Protein AF-A0AAW0Q2S3-F1 (afdb_monomer_lite)

Sequence (180 aa):
MHRDMEARTLLHPGLVYTRYGKCYTFNGNKTAPRKTKQGGMGNGLEIMLDIQQDEYLPIWRETNETSLEAGIRVQIHSQDEPPYIHQLGFGVSPGFQTFVSCQEQRLTYLPQPWGNCRSSSKEKIPGYDTYSISACRLLCETNEVIRVCNCRMVHMPGKTVGSFNRNRPGSAGGERRLEN

Organism: NCBI:txid88201

Radius of gyration: 20.57 Å; chains: 1; bounding box: 60×53×48 Å

Structure (mmCIF, N/CA/C/O backbone):
data_AF-A0AAW0Q2S3-F1
#
_entry.id   AF-A0AAW0Q2S3-F1
#
loop_
_atom_site.group_PDB
_atom_site.id
_atom_site.type_symbol
_atom_site.label_atom_id
_atom_site.label_alt_id
_atom_site.label_comp_id
_atom_site.label_asym_id
_atom_site.label_entity_id
_atom_site.label_seq_id
_atom_site.pdbx_PDB_ins_code
_atom_site.Cartn_x
_atom_site.Cartn_y
_atom_site.Cartn_z
_atom_site.occupancy
_atom_site.B_iso_or_equiv
_atom_site.auth_seq_id
_atom_site.auth_comp_id
_atom_site.auth_asym_id
_atom_site.auth_atom_id
_atom_site.pdbx_PDB_model_num
ATOM 1 N N . MET A 1 1 ? -29.325 7.994 11.231 1.00 36.62 1 MET A N 1
ATOM 2 C CA . MET A 1 1 ? -29.307 8.232 9.770 1.00 36.62 1 MET A CA 1
ATOM 3 C C . MET A 1 1 ? -29.145 9.730 9.430 1.00 36.62 1 MET A C 1
ATOM 5 O O . MET A 1 1 ? -29.834 10.246 8.558 1.00 36.62 1 MET A O 1
ATOM 9 N N . HIS A 1 2 ? -28.265 10.462 10.138 1.00 33.41 2 HIS A N 1
ATOM 10 C CA . HIS A 1 2 ? -28.031 11.900 9.889 1.00 33.41 2 HIS A CA 1
ATOM 11 C C . HIS A 1 2 ? -26.671 12.405 10.417 1.00 33.41 2 HIS A C 1
ATOM 13 O O . HIS A 1 2 ? -26.578 13.505 10.955 1.00 33.41 2 HIS A O 1
ATOM 19 N N . ARG A 1 3 ? -25.608 11.590 10.311 1.00 33.69 3 ARG A N 1
ATOM 20 C CA . ARG A 1 3 ? -24.233 12.015 10.652 1.00 33.69 3 ARG A CA 1
ATOM 21 C C . ARG A 1 3 ? -23.144 11.506 9.694 1.00 33.69 3 ARG A C 1
ATOM 23 O O . ARG A 1 3 ? -21.972 11.562 10.032 1.00 33.69 3 ARG A O 1
ATOM 30 N N . ASP A 1 4 ? -23.503 11.110 8.473 1.00 42.94 4 ASP A N 1
ATOM 31 C CA . ASP A 1 4 ? -22.535 10.588 7.486 1.00 42.94 4 ASP A CA 1
ATOM 32 C C . ASP A 1 4 ? -22.033 11.653 6.487 1.00 42.94 4 ASP A C 1
ATOM 34 O O . ASP A 1 4 ? -21.338 11.341 5.520 1.00 42.94 4 ASP A O 1
ATOM 38 N N . MET A 1 5 ? -22.373 12.934 6.696 1.00 35.50 5 MET A N 1
ATOM 39 C CA . MET A 1 5 ? -22.173 13.999 5.697 1.00 35.50 5 MET A CA 1
ATOM 40 C C . MET A 1 5 ? -21.097 15.049 6.045 1.00 35.50 5 MET A C 1
ATOM 42 O O . MET A 1 5 ? -20.938 16.003 5.291 1.00 35.50 5 MET A O 1
ATOM 46 N N . GLU A 1 6 ? -20.305 14.880 7.112 1.00 32.00 6 GLU A N 1
ATOM 47 C CA . GLU A 1 6 ? -19.181 15.798 7.421 1.00 32.00 6 GLU A CA 1
ATOM 48 C C . GLU A 1 6 ? -17.784 15.241 7.087 1.00 32.00 6 GLU A C 1
ATOM 50 O O . GLU A 1 6 ? -16.815 15.994 7.035 1.00 32.00 6 GLU A O 1
ATOM 55 N N . ALA A 1 7 ? -17.650 13.955 6.746 1.00 35.72 7 ALA A N 1
ATOM 56 C CA . ALA A 1 7 ? -16.347 13.364 6.405 1.00 35.72 7 ALA A CA 1
ATOM 57 C C . ALA A 1 7 ? -15.955 13.488 4.916 1.00 35.72 7 ALA A C 1
ATOM 59 O O . ALA A 1 7 ? -14.870 13.058 4.522 1.00 35.72 7 ALA A O 1
ATOM 60 N N . ARG A 1 8 ? -16.810 14.072 4.062 1.00 45.53 8 ARG A N 1
ATOM 61 C CA . ARG A 1 8 ? -16.610 14.075 2.599 1.00 45.53 8 ARG A CA 1
ATOM 62 C C . ARG A 1 8 ? -15.559 15.064 2.078 1.00 45.53 8 ARG A C 1
ATOM 64 O O . ARG A 1 8 ? -15.165 14.920 0.929 1.00 45.53 8 ARG A O 1
ATOM 71 N N . THR A 1 9 ? -15.064 16.005 2.888 1.00 38.34 9 THR A N 1
ATOM 72 C CA . THR A 1 9 ? -14.213 17.109 2.380 1.00 38.34 9 THR A CA 1
ATOM 73 C C . THR A 1 9 ? -12.764 17.098 2.901 1.00 38.34 9 THR A C 1
ATOM 75 O O . THR A 1 9 ? -11.953 17.899 2.448 1.00 38.34 9 THR A O 1
ATOM 78 N N . LEU A 1 10 ? -12.377 16.193 3.818 1.00 45.56 10 LEU A N 1
ATOM 79 C CA . LEU A 1 10 ? -11.037 16.216 4.460 1.00 45.56 10 LEU A CA 1
ATOM 80 C C . LEU A 1 10 ? -10.162 14.968 4.235 1.00 45.56 10 LEU A C 1
ATOM 82 O O . LEU A 1 10 ? -8.968 14.967 4.576 1.00 45.56 10 LEU A O 1
ATOM 86 N N . LEU A 1 11 ? -10.719 13.933 3.607 1.00 52.62 11 LEU A N 1
ATOM 87 C CA . LEU A 1 11 ? -10.025 12.719 3.190 1.00 52.62 11 LEU A CA 1
ATOM 88 C C . LEU A 1 11 ? -10.524 12.326 1.795 1.00 52.62 11 LEU A C 1
ATOM 90 O O . LEU A 1 11 ? -11.481 11.575 1.676 1.00 52.62 11 LEU A O 1
ATOM 94 N N . HIS A 1 12 ? -9.884 12.807 0.730 1.00 54.97 12 HIS A N 1
ATOM 95 C CA . HIS A 1 12 ? -10.013 12.166 -0.581 1.00 54.97 12 HIS A CA 1
ATOM 96 C C . HIS A 1 12 ? -8.867 11.158 -0.720 1.00 54.97 12 HIS A C 1
ATOM 98 O O . HIS A 1 12 ? -7.772 11.544 -1.141 1.00 54.97 12 HIS A O 1
ATOM 104 N N . PRO A 1 13 ? -9.045 9.893 -0.297 1.00 62.91 13 PRO A N 1
ATOM 105 C CA . PRO A 1 13 ? -8.054 8.867 -0.560 1.00 62.91 13 PRO A CA 1
ATOM 106 C C . PRO A 1 13 ? -7.903 8.671 -2.071 1.00 62.91 13 PRO A C 1
ATOM 108 O O . PRO A 1 13 ? -8.872 8.750 -2.830 1.00 62.91 13 PRO A O 1
ATOM 111 N N . GLY A 1 14 ? -6.671 8.419 -2.509 1.00 78.00 14 GLY A N 1
ATOM 112 C CA . GLY A 1 14 ? -6.391 8.113 -3.907 1.00 78.00 14 GLY A CA 1
ATOM 113 C C . GLY A 1 14 ? -7.091 6.815 -4.299 1.00 78.00 14 GLY A C 1
ATOM 114 O O . GLY A 1 14 ? -6.976 5.814 -3.591 1.00 78.00 14 GLY A O 1
ATOM 115 N N . LEU A 1 15 ? -7.830 6.838 -5.406 1.00 84.88 15 LEU A N 1
ATOM 116 C CA . LEU A 1 15 ? -8.473 5.651 -5.953 1.00 84.88 15 LEU A CA 1
ATOM 117 C C . LEU A 1 15 ? -7.436 4.779 -6.667 1.00 84.88 15 LEU A C 1
ATOM 119 O O . LEU A 1 15 ? -6.789 5.241 -7.606 1.00 84.88 15 LEU A O 1
ATOM 123 N N . VAL A 1 16 ? -7.326 3.515 -6.263 1.00 88.88 16 VAL A N 1
ATOM 124 C CA . VAL A 1 16 ? -6.443 2.525 -6.890 1.00 88.88 16 VAL A CA 1
ATOM 125 C C . VAL A 1 16 ? -7.194 1.221 -7.140 1.00 88.88 16 VAL A C 1
ATOM 127 O O . VAL A 1 16 ? -8.085 0.845 -6.382 1.00 88.88 16 VAL A O 1
ATOM 130 N N . TYR A 1 17 ? -6.845 0.522 -8.217 1.00 89.81 17 TYR A N 1
ATOM 131 C CA . TYR A 1 17 ? -7.388 -0.801 -8.512 1.00 89.81 17 TYR A CA 1
ATOM 132 C C . TYR A 1 17 ? -6.365 -1.862 -8.129 1.00 89.81 17 TYR A C 1
ATOM 134 O O . TYR A 1 17 ? -5.199 -1.762 -8.501 1.00 89.81 17 TYR A O 1
ATOM 142 N N . THR A 1 18 ? -6.811 -2.880 -7.402 1.00 90.44 18 THR A N 1
ATOM 143 C CA . THR A 1 18 ? -6.011 -4.049 -7.021 1.00 90.44 18 THR A CA 1
ATOM 144 C C . THR A 1 18 ? -6.689 -5.322 -7.525 1.00 90.44 18 THR A C 1
ATOM 146 O O . THR A 1 18 ? -7.754 -5.270 -8.147 1.00 90.44 18 THR A O 1
ATOM 149 N N . ARG A 1 19 ? -6.110 -6.496 -7.248 1.00 84.88 19 ARG A N 1
ATOM 150 C CA . ARG A 1 19 ? -6.771 -7.768 -7.573 1.00 84.88 19 ARG A CA 1
ATOM 151 C C . ARG A 1 19 ? -8.073 -8.012 -6.808 1.00 84.88 19 ARG A C 1
ATOM 153 O O . ARG A 1 19 ? -8.875 -8.812 -7.264 1.00 84.88 19 ARG A O 1
ATOM 160 N N . TYR A 1 20 ? -8.295 -7.306 -5.698 1.00 86.38 20 TYR A N 1
ATOM 161 C CA . TYR A 1 20 ? -9.551 -7.349 -4.941 1.00 86.38 20 TYR A CA 1
ATOM 162 C C . TYR A 1 20 ? -10.540 -6.253 -5.368 1.00 86.38 20 TYR A C 1
ATOM 164 O O . TYR A 1 20 ? -11.546 -6.033 -4.703 1.00 86.38 20 TYR A O 1
ATOM 172 N N . GLY A 1 21 ? -10.264 -5.550 -6.471 1.00 87.06 21 GLY A N 1
ATOM 173 C CA . GLY A 1 21 ? -11.138 -4.515 -7.008 1.00 87.06 21 GLY A CA 1
ATOM 174 C C . GLY A 1 21 ? -10.750 -3.112 -6.553 1.00 87.06 21 GLY A C 1
ATOM 175 O O . GLY A 1 21 ? -9.582 -2.722 -6.622 1.00 87.06 21 GLY A O 1
ATOM 176 N N . LYS A 1 22 ? -11.755 -2.319 -6.175 1.00 88.44 22 LYS A N 1
ATOM 177 C CA . LYS A 1 22 ? -11.610 -0.894 -5.868 1.00 88.44 22 LYS A CA 1
ATOM 178 C C . LYS A 1 22 ? -11.004 -0.705 -4.477 1.00 88.44 22 LYS A C 1
ATOM 180 O O . LYS A 1 22 ? -11.582 -1.145 -3.489 1.00 88.44 22 LYS A O 1
ATOM 185 N N . CYS A 1 23 ? -9.880 -0.007 -4.389 1.00 90.81 23 CYS A N 1
ATOM 186 C CA . CYS A 1 23 ? -9.216 0.302 -3.128 1.00 90.81 23 CYS A CA 1
ATOM 187 C C . CYS A 1 23 ? -8.987 1.809 -2.977 1.00 90.81 23 CYS A C 1
ATOM 189 O O . CYS A 1 23 ? -8.911 2.559 -3.954 1.00 90.81 23 CYS A O 1
ATOM 191 N N . TYR A 1 24 ? -8.861 2.241 -1.726 1.00 92.75 24 TYR A N 1
ATOM 192 C CA . TYR A 1 24 ? -8.666 3.634 -1.352 1.00 92.75 24 TYR A CA 1
ATOM 193 C C . TYR A 1 24 ? -7.379 3.767 -0.542 1.00 92.75 24 TYR A C 1
ATOM 195 O O . TYR A 1 24 ? -7.224 3.122 0.492 1.00 92.75 24 TYR A O 1
ATOM 203 N N . THR A 1 25 ? -6.462 4.618 -0.998 1.00 91.75 25 THR A N 1
ATOM 204 C CA . THR A 1 25 ? -5.183 4.856 -0.320 1.00 91.75 25 THR A CA 1
ATOM 205 C C . THR A 1 25 ? -5.218 6.185 0.423 1.00 91.75 25 THR A C 1
ATOM 207 O O . THR A 1 25 ? -5.275 7.260 -0.183 1.00 91.75 25 THR A O 1
ATOM 210 N N . PHE A 1 26 ? -5.150 6.125 1.752 1.00 92.75 26 PHE A N 1
ATOM 211 C CA . PHE A 1 26 ? -4.937 7.306 2.582 1.00 92.75 26 PHE A CA 1
ATOM 212 C C . PHE A 1 26 ? -3.479 7.773 2.493 1.00 92.75 26 PHE A C 1
ATOM 214 O O . PHE A 1 26 ? -2.565 6.959 2.427 1.00 92.75 26 PHE A O 1
ATOM 221 N N . ASN A 1 27 ? -3.256 9.092 2.512 1.00 91.75 27 ASN A N 1
ATOM 222 C CA . ASN A 1 27 ? -1.916 9.695 2.516 1.00 91.75 27 ASN A CA 1
ATOM 223 C C . ASN A 1 27 ? -1.001 9.263 1.346 1.00 91.75 27 ASN A C 1
ATOM 225 O O . ASN A 1 27 ? 0.219 9.267 1.482 1.00 91.75 27 ASN A O 1
ATOM 229 N N . GLY A 1 28 ? -1.583 8.904 0.196 1.00 87.88 28 GLY A N 1
ATOM 230 C CA . GLY A 1 28 ? -0.829 8.488 -0.993 1.00 87.88 28 GLY A CA 1
ATOM 231 C C . GLY A 1 28 ? -0.190 9.640 -1.779 1.00 87.88 28 GLY A C 1
ATOM 232 O O . GLY A 1 28 ? 0.622 9.400 -2.668 1.00 87.88 28 GLY A O 1
ATOM 233 N N . ASN A 1 29 ? -0.540 10.896 -1.478 1.00 86.38 29 ASN A N 1
ATOM 234 C CA . ASN A 1 29 ? 0.039 12.047 -2.164 1.00 86.38 29 ASN A CA 1
ATOM 235 C C . ASN A 1 29 ? 1.471 12.325 -1.671 1.00 86.38 29 ASN A C 1
ATOM 237 O O . ASN A 1 29 ? 1.670 12.799 -0.551 1.00 86.38 29 ASN A O 1
ATOM 241 N N . LYS A 1 30 ? 2.455 12.101 -2.549 1.00 84.75 30 LYS A N 1
ATOM 242 C CA . LYS A 1 30 ? 3.884 12.319 -2.276 1.00 84.75 30 LYS A CA 1
ATOM 243 C C . LYS A 1 30 ? 4.260 13.787 -2.052 1.00 84.75 30 LYS A C 1
ATOM 245 O O . LYS A 1 30 ? 5.238 14.054 -1.361 1.00 84.75 30 LYS A O 1
ATOM 250 N N . THR A 1 31 ? 3.518 14.742 -2.619 1.00 86.62 31 THR A N 1
ATOM 251 C CA . THR A 1 31 ? 3.862 16.174 -2.517 1.00 86.62 31 THR A CA 1
ATOM 252 C C . THR A 1 31 ? 3.423 16.801 -1.198 1.00 86.62 31 THR A C 1
ATOM 254 O O . THR A 1 31 ? 4.018 17.781 -0.758 1.00 86.62 31 THR A O 1
ATOM 257 N N . ALA A 1 32 ? 2.418 16.221 -0.538 1.00 87.38 32 ALA A N 1
ATOM 258 C CA . ALA A 1 32 ? 1.871 16.715 0.722 1.00 87.38 32 ALA A CA 1
ATOM 259 C C . ALA A 1 32 ? 1.669 15.570 1.736 1.00 87.38 32 ALA A C 1
ATOM 261 O O . ALA A 1 32 ? 0.528 15.260 2.095 1.00 87.38 32 ALA A O 1
ATOM 262 N N . PRO A 1 33 ? 2.757 14.923 2.204 1.00 88.81 33 PRO A N 1
ATOM 263 C CA . PRO A 1 33 ? 2.657 13.798 3.122 1.00 88.81 33 PRO A CA 1
ATOM 264 C C . PRO A 1 33 ? 2.235 14.262 4.519 1.00 88.81 33 PRO A C 1
ATOM 266 O O . PRO A 1 33 ? 2.874 15.115 5.141 1.00 88.81 33 PRO A O 1
ATOM 269 N N . ARG A 1 34 ? 1.186 13.641 5.055 1.00 90.06 34 ARG A N 1
ATOM 270 C CA . ARG A 1 34 ? 0.770 13.787 6.453 1.00 90.06 34 ARG A CA 1
ATOM 271 C C . ARG A 1 34 ? 1.684 12.939 7.341 1.00 90.06 34 ARG A C 1
ATOM 273 O O . ARG A 1 34 ? 1.932 11.773 7.036 1.00 90.06 34 ARG A O 1
ATOM 280 N N . LYS A 1 35 ? 2.189 13.523 8.432 1.00 90.19 35 LYS A N 1
ATOM 281 C CA . LYS A 1 35 ? 3.088 12.871 9.400 1.00 90.19 35 LYS A CA 1
ATOM 282 C C . LYS A 1 35 ? 2.548 13.060 10.81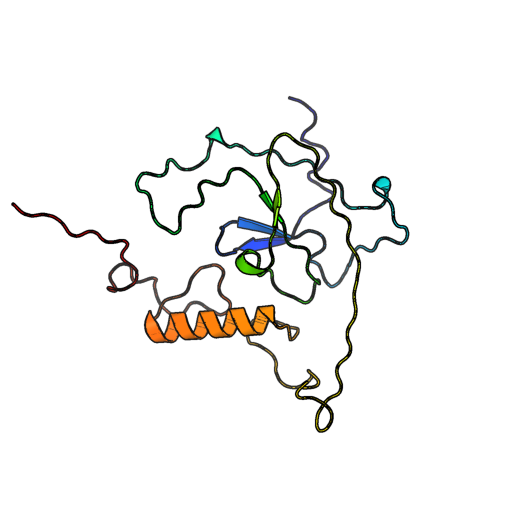2 1.00 90.19 35 LYS A C 1
ATOM 284 O O . LYS A 1 35 ? 2.084 14.149 11.140 1.00 90.19 35 LYS A O 1
ATOM 289 N N . THR A 1 36 ? 2.661 12.031 11.645 1.00 90.56 36 THR A N 1
ATOM 290 C CA . THR A 1 36 ? 2.393 12.138 13.084 1.00 90.56 36 THR A CA 1
ATOM 291 C C . THR A 1 36 ? 3.693 12.415 13.842 1.00 90.56 36 THR A C 1
ATOM 293 O O . THR A 1 36 ? 4.749 11.903 13.471 1.00 90.56 36 THR A O 1
ATOM 296 N N . LYS A 1 37 ? 3.640 13.278 14.863 1.00 88.50 37 LYS A N 1
ATOM 297 C CA . LYS A 1 37 ? 4.804 13.647 15.698 1.00 88.50 37 LYS A CA 1
ATOM 298 C C . LYS A 1 37 ? 4.826 12.918 17.039 1.00 88.50 37 LYS A C 1
ATOM 300 O O . LYS A 1 37 ? 5.850 12.927 17.713 1.00 88.50 37 LYS A O 1
ATOM 305 N N . GLN A 1 38 ? 3.698 12.341 17.440 1.00 91.50 38 GLN A N 1
ATOM 306 C CA . GLN A 1 38 ? 3.516 11.709 18.739 1.00 91.50 38 GLN A CA 1
ATOM 307 C C . GLN A 1 38 ? 2.778 10.388 18.554 1.00 91.50 38 GLN A C 1
ATOM 309 O O . GLN A 1 38 ? 1.821 10.304 17.788 1.00 91.50 38 GLN A O 1
ATOM 314 N N . GLY A 1 39 ? 3.230 9.361 19.271 1.00 90.25 39 GLY A N 1
ATOM 315 C CA . GLY A 1 39 ? 2.500 8.103 19.365 1.00 90.25 39 GLY A CA 1
ATOM 316 C C . GLY A 1 39 ? 1.205 8.256 20.168 1.00 90.25 39 GLY A C 1
ATOM 317 O O . GLY A 1 39 ? 1.001 9.245 20.875 1.00 90.25 39 GLY A O 1
ATOM 318 N N . GLY A 1 40 ? 0.339 7.251 20.069 1.00 90.50 40 GLY A N 1
ATOM 319 C CA . GLY A 1 40 ? -0.927 7.174 20.801 1.00 90.50 40 GLY A CA 1
ATOM 320 C C . GLY A 1 40 ? -2.140 7.122 19.875 1.00 90.50 40 GLY A C 1
ATOM 321 O O . GLY A 1 40 ? -2.126 7.688 18.784 1.00 90.50 40 GLY A O 1
ATOM 322 N N . MET A 1 41 ? -3.200 6.445 20.327 1.00 87.62 41 MET A N 1
ATOM 323 C CA . MET A 1 41 ? -4.401 6.199 19.516 1.00 87.62 41 MET A CA 1
ATOM 324 C C . MET A 1 41 ? -5.072 7.491 19.019 1.00 87.62 41 MET A C 1
ATOM 326 O O . MET A 1 41 ? -5.506 7.539 17.876 1.00 87.62 41 MET A O 1
ATOM 330 N N . GLY A 1 42 ? -5.066 8.562 19.826 1.00 89.12 42 GLY A N 1
ATOM 331 C CA . GLY A 1 42 ? -5.655 9.860 19.461 1.00 89.12 42 GLY A CA 1
ATOM 332 C C . GLY A 1 42 ? -4.824 10.703 18.484 1.00 89.12 42 GLY A C 1
ATOM 333 O O . GLY A 1 42 ? -5.317 11.700 17.972 1.00 89.12 42 GLY A O 1
ATOM 334 N N . ASN A 1 43 ? -3.576 10.308 18.211 1.00 89.62 43 ASN A N 1
ATOM 335 C CA . ASN A 1 43 ? -2.677 10.971 17.255 1.00 89.62 43 ASN A CA 1
ATOM 336 C C . ASN A 1 43 ? -2.475 10.139 15.974 1.00 89.62 43 ASN A C 1
ATOM 338 O O . ASN A 1 43 ? -1.600 10.445 15.153 1.00 89.62 43 ASN A O 1
ATOM 342 N N . GLY A 1 44 ? -3.224 9.040 15.853 1.00 89.00 44 GLY A N 1
ATOM 343 C CA . GLY A 1 44 ? -3.153 8.088 14.758 1.00 89.00 44 GLY A CA 1
ATOM 344 C C . GLY A 1 44 ? -4.210 8.330 13.686 1.00 89.00 44 GLY A C 1
ATOM 345 O O . GLY A 1 44 ? -4.792 9.406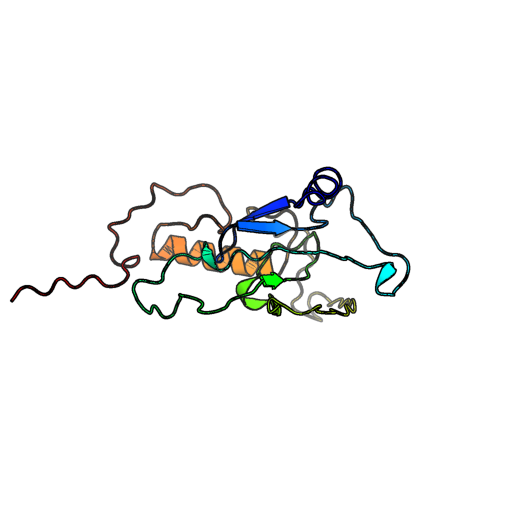 13.563 1.00 89.00 44 GLY A O 1
ATOM 346 N N . LEU A 1 45 ? -4.432 7.294 12.883 1.00 90.94 45 LEU A N 1
ATOM 347 C CA . LEU A 1 45 ? -5.493 7.248 11.890 1.00 90.94 45 LEU A CA 1
ATOM 348 C C . LEU A 1 45 ? -6.690 6.511 12.491 1.00 90.94 45 LEU A C 1
ATOM 350 O O . LEU A 1 45 ? -6.591 5.325 12.792 1.00 90.94 45 LEU A O 1
ATOM 354 N N . GLU A 1 46 ? -7.805 7.216 12.636 1.00 91.69 46 GLU A N 1
ATOM 355 C CA . GLU A 1 46 ? -9.085 6.644 13.045 1.00 91.69 46 GLU A CA 1
ATOM 356 C C . GLU A 1 46 ? -10.041 6.673 11.853 1.00 91.69 46 GLU A C 1
ATOM 358 O O . GLU A 1 46 ? -10.213 7.706 11.202 1.00 91.69 46 GLU A O 1
ATOM 363 N N . ILE A 1 47 ? -10.622 5.519 11.528 1.00 90.69 47 ILE A N 1
ATOM 364 C CA . ILE A 1 47 ? -11.559 5.376 10.417 1.00 90.69 47 ILE A CA 1
ATOM 365 C C . ILE A 1 47 ? -12.714 4.503 10.885 1.00 90.69 47 ILE A C 1
ATOM 367 O O . ILE A 1 47 ? -12.504 3.414 11.416 1.00 90.69 47 ILE A O 1
ATOM 371 N N . MET A 1 48 ? -13.928 4.976 10.635 1.00 90.75 48 MET A N 1
ATOM 372 C CA . MET A 1 48 ? -15.143 4.183 10.728 1.00 90.75 48 MET A CA 1
ATOM 373 C C . MET A 1 48 ? -15.552 3.785 9.313 1.00 90.75 48 MET A C 1
ATOM 375 O O . MET A 1 48 ? -15.659 4.641 8.434 1.00 90.75 48 MET A O 1
ATOM 379 N N . LEU A 1 49 ? -15.711 2.485 9.083 1.00 88.12 49 LEU A N 1
ATOM 380 C CA . LEU A 1 49 ? -16.041 1.922 7.778 1.00 88.12 49 LEU A CA 1
ATOM 381 C C . LEU A 1 49 ? -17.354 1.163 7.902 1.00 88.12 49 LEU A C 1
ATOM 383 O O . LEU A 1 49 ? -17.532 0.388 8.840 1.00 88.12 49 LEU A O 1
ATOM 387 N N . ASP A 1 50 ? -18.246 1.398 6.949 1.00 87.75 50 ASP A N 1
ATOM 388 C CA . ASP A 1 50 ? -19.497 0.664 6.823 1.00 87.75 50 ASP A CA 1
ATOM 389 C C . ASP A 1 50 ? -19.317 -0.466 5.804 1.00 87.75 50 ASP A C 1
ATOM 391 O O . ASP A 1 50 ? -18.853 -0.235 4.684 1.00 87.75 50 ASP A O 1
ATOM 395 N N . ILE A 1 51 ? -19.617 -1.696 6.219 1.00 85.50 51 ILE A N 1
ATOM 396 C CA . ILE A 1 51 ? -19.453 -2.902 5.402 1.00 85.50 51 ILE A CA 1
ATOM 397 C C . ILE A 1 51 ? -20.850 -3.410 5.058 1.00 85.50 51 ILE A C 1
ATOM 399 O O . ILE A 1 51 ? -21.497 -4.074 5.869 1.00 85.50 51 ILE A O 1
ATOM 403 N N . GLN A 1 52 ? -21.281 -3.129 3.832 1.00 85.56 52 GLN A N 1
ATOM 404 C CA . GLN A 1 52 ? -22.577 -3.542 3.290 1.00 85.56 52 GLN A CA 1
ATOM 405 C C . GLN A 1 52 ? -22.527 -5.011 2.837 1.00 85.56 52 GLN A C 1
ATOM 407 O O . GLN A 1 52 ? -22.390 -5.311 1.652 1.00 85.56 52 GLN A O 1
ATOM 412 N N . GLN A 1 53 ? -22.555 -5.945 3.797 1.00 80.06 53 GLN A N 1
ATOM 413 C CA . GLN A 1 53 ? -22.481 -7.394 3.527 1.00 80.06 53 GLN A CA 1
ATOM 414 C C . GLN A 1 53 ? -23.660 -7.913 2.687 1.00 80.06 53 GLN A C 1
ATOM 416 O O . GLN A 1 53 ? -23.533 -8.924 2.004 1.00 80.06 53 GLN A O 1
ATOM 421 N N . ASP A 1 54 ? -24.798 -7.229 2.731 1.00 79.81 54 ASP A N 1
ATOM 422 C CA . ASP A 1 54 ? -26.009 -7.521 1.967 1.00 79.81 54 ASP A CA 1
ATOM 423 C C . ASP A 1 54 ? -25.870 -7.231 0.464 1.00 79.81 54 ASP A C 1
ATOM 425 O O . ASP A 1 54 ? -26.533 -7.875 -0.347 1.00 79.81 54 ASP A O 1
ATOM 429 N N . GLU A 1 55 ? -24.968 -6.325 0.078 1.00 78.94 55 GLU A N 1
ATOM 430 C CA . GLU A 1 55 ? -24.659 -6.023 -1.326 1.00 78.94 55 GLU A CA 1
ATOM 431 C C . GLU A 1 55 ? -23.574 -6.941 -1.918 1.00 78.94 55 GLU A C 1
ATOM 433 O O . GLU A 1 55 ? -23.160 -6.774 -3.072 1.00 78.94 55 GLU A O 1
ATOM 438 N N . TYR A 1 56 ? -23.079 -7.920 -1.152 1.00 79.00 56 TYR A N 1
ATOM 439 C CA . TYR A 1 56 ? -22.056 -8.836 -1.649 1.00 79.00 56 TYR A CA 1
ATOM 440 C C . TYR A 1 56 ? -22.640 -9.693 -2.769 1.00 79.00 56 TYR A C 1
ATOM 442 O O . TYR A 1 56 ? -23.743 -10.232 -2.669 1.00 79.00 56 TYR A O 1
ATOM 450 N N . LEU A 1 57 ? -21.880 -9.830 -3.857 1.00 73.94 57 LEU A N 1
ATOM 451 C CA . LEU A 1 57 ? -22.319 -10.627 -4.993 1.00 73.94 57 LEU A CA 1
ATOM 452 C C . LEU A 1 57 ? -22.570 -12.075 -4.535 1.00 73.94 57 LEU A C 1
ATOM 454 O O . LEU A 1 57 ? -21.648 -12.698 -3.997 1.00 73.94 57 LEU A O 1
ATOM 458 N N . PRO A 1 58 ? -23.776 -12.633 -4.761 1.00 64.12 58 PRO A N 1
ATOM 459 C CA . PRO A 1 58 ? -24.045 -14.027 -4.452 1.00 64.12 58 PRO A CA 1
ATOM 460 C C . PRO A 1 58 ? -23.103 -14.903 -5.276 1.00 64.12 58 PRO A C 1
ATOM 462 O O . PRO A 1 58 ? -23.002 -14.782 -6.500 1.00 64.12 58 PRO A O 1
ATOM 465 N N . ILE A 1 59 ? -22.362 -15.761 -4.586 1.00 61.22 59 ILE A N 1
ATOM 466 C CA . ILE A 1 59 ? -21.335 -16.602 -5.191 1.00 61.22 59 ILE A CA 1
ATOM 467 C C . ILE A 1 59 ? -22.027 -17.827 -5.788 1.00 61.22 59 ILE A C 1
ATOM 469 O O . ILE A 1 59 ? -22.406 -18.746 -5.071 1.00 61.22 59 ILE A O 1
ATOM 473 N N . TRP A 1 60 ? -22.237 -17.841 -7.105 1.00 49.62 60 TRP A N 1
ATOM 474 C CA . TRP A 1 60 ? -22.987 -18.923 -7.760 1.00 49.62 60 TRP A CA 1
ATOM 475 C C . TRP A 1 60 ? -22.176 -20.204 -8.002 1.00 49.62 60 TRP A C 1
ATOM 477 O O . TRP A 1 60 ? -22.752 -21.207 -8.416 1.00 49.62 60 TRP A O 1
ATOM 487 N N . ARG A 1 61 ? -20.862 -20.207 -7.739 1.00 48.25 61 ARG A N 1
ATOM 488 C CA . ARG A 1 61 ? -19.999 -21.401 -7.740 1.00 48.25 61 ARG A CA 1
ATOM 489 C C . ARG A 1 61 ? -18.814 -21.187 -6.803 1.00 48.25 61 ARG A C 1
ATOM 491 O O . ARG A 1 61 ? -18.171 -20.142 -6.872 1.00 48.25 61 ARG A O 1
ATOM 498 N N . GLU A 1 62 ? -18.497 -22.186 -5.981 1.00 47.12 62 GLU A N 1
ATOM 499 C CA . GLU A 1 62 ? -17.226 -22.245 -5.258 1.00 47.12 62 GLU A CA 1
ATOM 500 C C . GLU A 1 62 ? -16.085 -22.295 -6.281 1.00 47.12 62 GLU A C 1
ATOM 502 O O . GLU A 1 62 ? -15.864 -23.297 -6.959 1.00 47.12 62 GLU A O 1
ATOM 507 N N . THR A 1 63 ? -15.376 -21.184 -6.443 1.00 54.50 63 THR A N 1
ATOM 508 C CA . THR A 1 63 ? -14.071 -21.182 -7.105 1.00 54.50 63 THR A CA 1
ATOM 509 C C . THR A 1 63 ? -13.002 -20.993 -6.041 1.00 54.50 63 THR A C 1
ATOM 511 O O . THR A 1 63 ? -13.217 -20.276 -5.064 1.00 54.50 63 THR A O 1
ATOM 514 N N . ASN A 1 64 ? -11.823 -21.585 -6.235 1.00 50.88 64 ASN A N 1
ATOM 515 C CA . ASN A 1 64 ? -10.679 -21.424 -5.323 1.00 50.88 64 ASN A CA 1
ATOM 516 C C . ASN A 1 64 ? -10.193 -19.958 -5.196 1.00 50.88 64 ASN A C 1
ATOM 518 O O . ASN A 1 64 ? -9.251 -19.687 -4.456 1.00 50.88 64 ASN A O 1
ATOM 522 N N . GLU A 1 65 ? -10.811 -19.014 -5.917 1.00 52.22 65 GLU A N 1
ATOM 523 C CA . GLU A 1 65 ? -10.500 -17.582 -5.909 1.00 52.22 65 GLU A CA 1
ATOM 524 C C . GLU A 1 65 ? -11.582 -16.712 -5.244 1.00 52.22 65 GLU A C 1
ATOM 526 O O . GLU A 1 65 ? -11.360 -15.521 -5.023 1.00 52.22 65 GLU A O 1
ATOM 531 N N . THR A 1 66 ? -12.745 -17.276 -4.899 1.00 55.78 66 THR A N 1
ATOM 532 C CA . THR A 1 66 ? -13.824 -16.532 -4.236 1.00 55.78 66 THR A CA 1
ATOM 533 C C . THR A 1 66 ? -13.604 -16.489 -2.730 1.00 55.78 66 THR A C 1
ATOM 535 O O . THR A 1 66 ? -13.757 -17.490 -2.034 1.00 55.78 66 THR A O 1
ATOM 538 N N . SER A 1 67 ? -13.230 -15.315 -2.215 1.00 56.78 67 SER A N 1
ATOM 539 C CA . SER A 1 67 ? -13.062 -15.101 -0.781 1.00 56.78 67 SER A CA 1
ATOM 540 C C . SER A 1 67 ? -14.425 -15.075 -0.089 1.00 56.78 67 SER A C 1
ATOM 542 O O . SER A 1 67 ? -15.152 -14.093 -0.208 1.00 56.78 67 SER A O 1
ATOM 544 N N . LEU A 1 68 ? -14.727 -16.111 0.694 1.00 64.44 68 LEU A N 1
ATOM 545 C CA . LEU A 1 68 ? -15.837 -16.164 1.663 1.00 64.44 68 LEU A CA 1
ATOM 546 C C . LEU A 1 68 ? -15.609 -15.236 2.878 1.00 64.44 68 LEU A C 1
ATOM 548 O O . LEU A 1 68 ? -16.148 -15.450 3.959 1.00 64.44 68 LEU A O 1
ATOM 552 N N . GLU A 1 69 ? -14.749 -14.233 2.731 1.00 71.75 69 GLU A N 1
ATOM 553 C CA . GLU A 1 69 ? -14.273 -13.399 3.823 1.00 71.75 69 GLU A CA 1
ATOM 554 C C . GLU A 1 69 ? -15.102 -12.117 3.892 1.00 71.75 69 GLU A C 1
ATOM 556 O O . GLU A 1 69 ? -15.025 -11.259 3.011 1.00 71.75 69 GLU A O 1
ATOM 561 N N . ALA A 1 70 ? -15.888 -11.987 4.959 1.00 79.56 70 ALA A N 1
ATOM 562 C CA . ALA A 1 70 ? -16.523 -10.730 5.323 1.00 79.56 70 ALA A CA 1
ATOM 563 C C . ALA A 1 70 ? -15.532 -9.882 6.130 1.00 79.56 70 ALA A C 1
ATOM 565 O O . ALA A 1 70 ? -15.050 -10.306 7.181 1.00 79.56 70 ALA A O 1
ATOM 566 N N . GLY A 1 71 ? -15.228 -8.680 5.643 1.00 87.25 71 GLY A N 1
ATOM 567 C CA . GLY A 1 71 ? -14.281 -7.777 6.287 1.00 87.25 71 GLY A CA 1
ATOM 568 C C . GLY A 1 71 ? -13.557 -6.872 5.306 1.00 87.25 71 GLY A C 1
ATOM 569 O O . GLY A 1 71 ? -13.936 -6.742 4.142 1.00 87.25 71 GLY A O 1
ATOM 570 N N . ILE A 1 72 ? -12.507 -6.228 5.806 1.00 89.81 72 ILE A N 1
ATOM 571 C CA . ILE A 1 72 ? -11.716 -5.244 5.068 1.00 89.81 72 ILE A CA 1
ATOM 572 C C . ILE A 1 72 ? -10.265 -5.697 5.054 1.00 89.81 72 ILE A C 1
ATOM 574 O O . ILE A 1 72 ? -9.710 -6.058 6.087 1.00 89.81 72 ILE A O 1
ATOM 578 N N . ARG A 1 73 ? -9.626 -5.641 3.884 1.00 92.00 73 ARG A N 1
ATOM 579 C CA . ARG A 1 73 ? -8.179 -5.836 3.767 1.00 92.00 73 ARG A CA 1
ATOM 580 C C . ARG A 1 73 ? -7.464 -4.500 3.864 1.00 92.00 73 ARG A C 1
ATOM 582 O O . ARG A 1 73 ? -7.755 -3.580 3.101 1.00 92.00 73 ARG A O 1
ATOM 589 N N . VAL A 1 74 ? -6.496 -4.418 4.765 1.00 94.25 74 VAL A N 1
ATOM 590 C CA . VAL A 1 74 ? -5.701 -3.218 5.021 1.00 94.25 74 VAL A CA 1
ATOM 591 C C . VAL A 1 74 ? -4.231 -3.528 4.759 1.00 94.25 74 VAL A C 1
ATOM 593 O O . VAL A 1 74 ? -3.728 -4.577 5.148 1.00 94.25 74 VAL A O 1
ATOM 596 N N . GLN A 1 75 ? -3.527 -2.613 4.095 1.00 95.31 75 GLN A N 1
ATOM 597 C CA . GLN A 1 75 ? -2.073 -2.662 3.937 1.00 95.31 75 GLN A CA 1
ATOM 598 C C . GLN A 1 75 ? -1.489 -1.318 4.352 1.00 95.31 75 GLN A C 1
ATOM 600 O O . GLN A 1 75 ? -1.938 -0.267 3.897 1.00 95.31 75 GLN A O 1
ATOM 605 N N . ILE A 1 76 ? -0.442 -1.372 5.169 1.00 94.75 76 ILE A N 1
ATOM 606 C CA . ILE A 1 76 ? 0.392 -0.220 5.499 1.00 94.75 76 ILE A CA 1
ATOM 607 C C . ILE A 1 76 ? 1.618 -0.285 4.589 1.00 94.75 76 ILE A C 1
ATOM 609 O O . ILE A 1 76 ? 2.316 -1.296 4.565 1.00 94.75 76 ILE A O 1
ATOM 613 N N . HIS A 1 77 ? 1.862 0.766 3.812 1.00 93.69 77 HIS A N 1
ATOM 614 C CA . HIS A 1 77 ? 2.995 0.840 2.891 1.00 93.69 77 HIS A CA 1
ATOM 615 C C . HIS A 1 77 ? 3.529 2.274 2.780 1.00 93.69 77 HIS A C 1
ATOM 617 O O . HIS A 1 77 ? 2.856 3.235 3.159 1.00 93.69 77 HIS A O 1
ATOM 623 N N . SER A 1 78 ? 4.755 2.415 2.269 1.00 91.56 78 SER A N 1
ATOM 624 C CA . SER A 1 78 ? 5.348 3.721 1.953 1.00 91.56 78 SER A CA 1
ATOM 625 C C . SER A 1 78 ? 4.621 4.382 0.779 1.00 91.56 78 SER A C 1
ATOM 627 O O . SER A 1 78 ? 4.132 3.690 -0.115 1.00 91.56 78 SER A O 1
ATOM 629 N N . GLN A 1 79 ? 4.611 5.718 0.716 1.00 90.31 79 GLN A N 1
ATOM 630 C CA . GLN A 1 79 ? 4.057 6.452 -0.429 1.00 90.31 79 GLN A CA 1
ATOM 631 C C . GLN A 1 79 ? 4.777 6.132 -1.749 1.00 90.31 79 GLN A C 1
ATOM 633 O O . GLN A 1 79 ? 4.204 6.310 -2.822 1.00 90.31 79 GLN A O 1
ATOM 638 N N . ASP A 1 80 ? 6.024 5.660 -1.682 1.00 87.75 80 ASP A N 1
ATOM 639 C CA . ASP A 1 80 ? 6.839 5.304 -2.847 1.00 87.75 80 ASP A CA 1
ATOM 640 C C . ASP A 1 80 ? 6.627 3.876 -3.358 1.00 87.75 80 ASP A C 1
ATOM 642 O O . ASP A 1 80 ? 7.166 3.511 -4.408 1.00 87.75 80 ASP A O 1
ATOM 646 N N . GLU A 1 81 ? 5.845 3.076 -2.639 1.00 89.56 81 GLU A N 1
ATOM 647 C CA . GLU A 1 81 ? 5.570 1.686 -2.974 1.00 89.56 81 GLU A CA 1
ATOM 648 C C . GLU A 1 81 ? 4.112 1.524 -3.428 1.00 89.56 81 GLU A C 1
ATOM 650 O O . GLU A 1 81 ? 3.203 2.022 -2.759 1.00 89.56 81 GLU A O 1
ATOM 655 N N . PRO A 1 82 ? 3.850 0.849 -4.563 1.00 91.62 82 PRO A N 1
ATOM 656 C CA . PRO A 1 82 ? 2.486 0.551 -4.968 1.00 91.62 82 PRO A CA 1
ATOM 657 C C . PRO A 1 82 ? 1.840 -0.487 -4.037 1.00 91.62 82 PRO A C 1
ATOM 659 O O . PRO A 1 82 ? 2.538 -1.337 -3.477 1.00 91.62 82 PRO A O 1
ATOM 662 N N . PRO A 1 83 ? 0.502 -0.480 -3.908 1.00 92.81 83 PRO A N 1
ATOM 663 C CA . PRO A 1 83 ? -0.200 -1.455 -3.086 1.00 92.81 83 PRO A CA 1
ATOM 664 C C . PRO A 1 83 ? -0.033 -2.870 -3.655 1.00 92.81 83 PRO A C 1
ATOM 666 O O . PRO A 1 83 ? -0.259 -3.122 -4.838 1.00 92.81 83 PRO A O 1
ATOM 669 N N . TYR A 1 84 ? 0.309 -3.809 -2.778 1.00 93.94 84 TYR A N 1
ATOM 670 C CA . TYR A 1 84 ? 0.479 -5.237 -3.066 1.00 93.94 84 TYR A CA 1
ATOM 671 C C . TYR A 1 84 ? -0.292 -6.053 -2.015 1.00 93.94 84 TYR A C 1
ATOM 673 O O . TYR A 1 84 ? 0.209 -6.954 -1.335 1.00 93.94 84 TYR A O 1
ATOM 681 N N . ILE A 1 85 ? -1.556 -5.644 -1.873 1.00 92.19 85 ILE A N 1
ATOM 682 C CA . ILE A 1 85 ? -2.510 -5.990 -0.812 1.00 92.19 85 ILE A CA 1
ATOM 683 C C . ILE A 1 85 ? -2.741 -7.494 -0.655 1.00 92.19 85 ILE A C 1
ATOM 685 O O . ILE A 1 85 ? -3.178 -7.956 0.392 1.00 92.19 85 ILE A O 1
ATOM 689 N N . HIS A 1 86 ? -2.468 -8.292 -1.683 1.00 88.62 86 HIS A N 1
ATOM 690 C CA . HIS A 1 86 ? -2.734 -9.722 -1.633 1.00 88.62 86 HIS A CA 1
ATOM 691 C C . HIS A 1 86 ? -1.672 -10.579 -0.993 1.00 88.62 86 HIS A C 1
ATOM 693 O O . HIS A 1 86 ? -1.997 -11.697 -0.613 1.00 88.62 86 HIS A O 1
ATOM 699 N N . GLN A 1 87 ? -0.445 -10.080 -0.893 1.00 91.69 87 GLN A N 1
ATOM 700 C CA . GLN A 1 87 ? 0.592 -10.740 -0.106 1.00 91.69 87 GLN A CA 1
ATOM 701 C C . GLN A 1 87 ? 0.898 -9.975 1.180 1.00 91.69 87 GLN A C 1
ATOM 703 O O . GLN A 1 87 ? 1.292 -10.591 2.161 1.00 91.69 87 GLN A O 1
ATOM 708 N N . LEU A 1 88 ? 0.736 -8.647 1.176 1.00 94.50 88 LEU A N 1
ATOM 709 C CA . LEU A 1 88 ? 1.154 -7.776 2.281 1.00 94.50 88 LEU A CA 1
ATOM 710 C C . LEU A 1 88 ? -0.016 -7.164 3.066 1.00 94.50 88 LEU A C 1
ATOM 712 O O . LEU A 1 88 ? 0.207 -6.369 3.977 1.00 94.50 88 LEU A O 1
ATOM 716 N N . GLY A 1 89 ? -1.256 -7.482 2.696 1.00 93.75 89 GLY A N 1
ATOM 717 C CA . GLY A 1 89 ? -2.447 -7.039 3.413 1.00 93.75 89 GLY A CA 1
ATOM 718 C C . GLY A 1 89 ? -2.817 -7.959 4.570 1.00 93.75 89 GLY A C 1
ATOM 719 O O . GLY A 1 89 ? -2.599 -9.167 4.504 1.00 93.75 89 GLY A O 1
ATOM 720 N N . PHE A 1 90 ? -3.446 -7.390 5.593 1.00 93.62 90 PHE A N 1
ATOM 721 C CA . PHE A 1 90 ? -4.090 -8.123 6.680 1.00 93.62 90 PHE A CA 1
ATOM 722 C C . PHE A 1 90 ? -5.605 -7.881 6.667 1.00 93.62 90 PHE A C 1
ATOM 724 O O . PHE A 1 90 ? -6.071 -6.830 6.222 1.00 93.62 90 PHE A O 1
ATOM 731 N N . GLY A 1 91 ? -6.372 -8.871 7.122 1.00 92.38 91 GLY A N 1
ATOM 732 C CA . GLY A 1 91 ? -7.828 -8.788 7.236 1.00 92.38 91 GLY A CA 1
ATOM 733 C C . GLY A 1 91 ? -8.265 -8.153 8.555 1.00 92.38 91 GLY A C 1
ATOM 734 O O . GLY A 1 91 ? -7.639 -8.360 9.595 1.00 92.38 91 GLY A O 1
ATOM 735 N N . VAL A 1 92 ? -9.348 -7.385 8.503 1.00 93.00 92 VAL A N 1
ATOM 736 C CA . VAL A 1 92 ? -10.031 -6.786 9.650 1.00 93.00 92 VAL A CA 1
ATOM 737 C C . VAL A 1 92 ? -11.496 -7.198 9.602 1.00 93.00 92 VAL A C 1
ATOM 739 O O . VAL A 1 92 ? -12.195 -6.909 8.627 1.00 93.00 92 VAL A O 1
ATOM 742 N N . SER A 1 93 ? -11.952 -7.869 10.656 1.00 91.19 93 SER A N 1
ATOM 743 C CA . SER A 1 93 ? -13.326 -8.358 10.760 1.00 91.19 93 SER A CA 1
ATOM 744 C C . SER A 1 93 ? -14.320 -7.222 11.047 1.00 91.19 93 SER A C 1
ATOM 746 O O . SER A 1 93 ? -13.991 -6.295 11.793 1.00 91.19 93 SER A O 1
ATOM 748 N N . PRO A 1 94 ? -15.552 -7.296 10.512 1.00 90.88 94 PRO A N 1
ATOM 749 C CA . PRO A 1 94 ? -16.631 -6.380 10.873 1.00 90.88 94 PRO A CA 1
ATOM 750 C C . PRO A 1 94 ? -17.066 -6.566 12.337 1.00 90.88 94 PRO A C 1
ATOM 752 O O . PRO A 1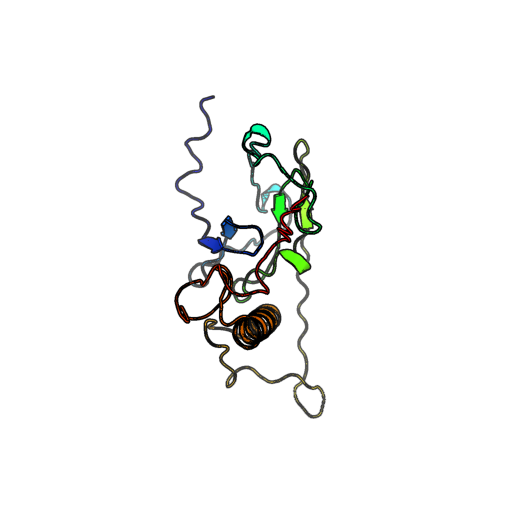 94 ? -16.858 -7.620 12.936 1.00 90.88 94 PRO A O 1
ATOM 755 N N . GLY A 1 95 ? -17.735 -5.554 12.899 1.00 89.88 95 GLY A N 1
ATOM 756 C CA . GLY A 1 95 ? -18.418 -5.647 14.199 1.00 89.88 95 GLY A CA 1
ATOM 757 C C . GLY A 1 95 ? -17.549 -5.395 15.436 1.00 89.88 95 GLY A C 1
ATOM 758 O O . GLY A 1 95 ? -18.085 -5.332 16.539 1.00 89.88 95 GLY A O 1
ATOM 759 N N . PHE A 1 96 ? -16.239 -5.197 15.271 1.00 90.12 96 PHE A N 1
ATOM 760 C CA . PHE A 1 96 ? -15.314 -4.910 16.370 1.00 90.12 96 PHE A CA 1
ATOM 761 C C . PHE A 1 96 ? -14.397 -3.729 16.050 1.00 90.12 96 PHE A C 1
ATOM 763 O O . PHE A 1 96 ? -14.023 -3.499 14.900 1.00 90.12 96 PHE A O 1
ATOM 770 N N . GLN A 1 97 ? -13.977 -3.008 17.090 1.00 91.81 97 GLN A N 1
ATOM 771 C CA . GLN A 1 97 ? -12.922 -2.006 16.971 1.00 91.81 97 GLN A CA 1
ATOM 772 C C . GLN A 1 97 ? -11.557 -2.700 16.955 1.00 91.81 97 GLN A C 1
ATOM 774 O O . GLN A 1 97 ? -11.169 -3.352 17.924 1.00 91.81 97 GLN A O 1
ATOM 779 N N . THR A 1 98 ? -10.825 -2.553 15.852 1.00 92.12 98 THR A N 1
ATOM 780 C CA . THR A 1 98 ? -9.494 -3.149 15.684 1.00 92.12 98 THR A CA 1
ATOM 781 C C . THR A 1 98 ? -8.412 -2.091 15.873 1.00 92.12 98 THR A C 1
ATOM 783 O O . THR A 1 98 ? -8.406 -1.073 15.184 1.00 92.12 98 THR A O 1
ATOM 786 N N . PHE A 1 99 ? -7.474 -2.342 16.789 1.00 93.12 99 PHE A N 1
ATOM 787 C CA . PHE A 1 99 ? -6.324 -1.473 17.039 1.00 93.12 99 PHE A CA 1
ATOM 788 C C . PHE A 1 99 ? -5.076 -2.038 16.361 1.00 93.12 99 PHE A C 1
ATOM 790 O O . PHE A 1 99 ? -4.681 -3.171 16.627 1.00 93.12 99 PHE A O 1
ATOM 797 N N . VAL A 1 100 ? -4.433 -1.235 15.512 1.00 94.06 100 VAL A N 1
ATOM 798 C CA . VAL A 1 100 ? -3.219 -1.631 14.786 1.00 94.06 100 VAL A CA 1
ATOM 799 C C . VAL A 1 100 ? -2.063 -0.737 15.220 1.00 94.06 100 VAL A C 1
ATOM 801 O O . VAL A 1 100 ? -2.044 0.459 14.933 1.00 94.06 100 VAL A O 1
ATOM 804 N N . SER A 1 101 ? -1.091 -1.321 15.922 1.00 93.19 101 SER A N 1
ATOM 805 C CA . SER A 1 101 ? 0.151 -0.633 16.283 1.00 93.19 101 SER A CA 1
ATOM 806 C C . SER A 1 101 ? 1.161 -0.746 15.144 1.00 93.19 101 SER A C 1
ATOM 808 O O . SER A 1 101 ? 1.370 -1.830 14.603 1.00 93.19 101 SER A O 1
ATOM 810 N N . CYS A 1 102 ? 1.793 0.369 14.781 1.00 90.94 102 CYS A N 1
ATOM 811 C CA . CYS A 1 102 ? 2.786 0.428 13.710 1.00 90.94 102 CYS A CA 1
ATOM 812 C C . CYS A 1 102 ? 4.163 0.775 14.283 1.00 90.94 102 CYS A C 1
ATOM 814 O O . CYS A 1 102 ? 4.293 1.742 15.033 1.00 90.94 102 CYS A O 1
ATOM 816 N N . GLN A 1 103 ? 5.197 0.038 13.874 1.00 91.06 103 GLN A N 1
ATOM 817 C CA . GLN A 1 103 ? 6.595 0.350 14.173 1.00 91.06 103 GLN A CA 1
ATOM 818 C C . GLN A 1 103 ? 7.378 0.479 12.865 1.00 91.06 103 GLN A C 1
ATOM 820 O O . GLN A 1 103 ? 7.400 -0.447 12.057 1.00 91.06 103 GLN A O 1
ATOM 825 N N . GLU A 1 104 ? 8.024 1.626 12.645 1.00 89.94 104 GLU A N 1
ATOM 826 C CA . GLU A 1 104 ? 8.861 1.834 11.461 1.00 89.94 104 GLU A CA 1
ATOM 827 C C . GLU A 1 104 ? 10.237 1.190 11.667 1.00 89.94 104 GLU A C 1
ATOM 829 O O . GLU A 1 104 ? 10.956 1.514 12.614 1.00 89.94 104 GLU A O 1
ATOM 834 N N . GLN A 1 105 ? 10.618 0.300 10.752 1.00 92.44 105 GLN A N 1
ATOM 835 C CA . GLN A 1 105 ? 11.957 -0.277 10.681 1.00 92.44 105 GLN A CA 1
ATOM 836 C C . GLN A 1 105 ? 12.617 0.151 9.370 1.00 92.44 105 GLN A C 1
ATOM 838 O O . GLN A 1 105 ? 12.073 -0.074 8.290 1.00 92.44 105 GLN A O 1
ATOM 843 N N . ARG A 1 106 ? 13.799 0.772 9.459 1.00 91.25 106 ARG A N 1
ATOM 844 C CA . ARG A 1 106 ? 14.597 1.168 8.291 1.00 91.25 106 ARG A CA 1
ATOM 845 C C . ARG A 1 106 ? 15.857 0.331 8.204 1.00 91.25 106 ARG A C 1
ATOM 847 O O . ARG A 1 106 ? 16.649 0.297 9.141 1.00 91.25 106 ARG A O 1
ATOM 854 N N . LEU A 1 107 ? 16.040 -0.305 7.054 1.00 89.38 107 LEU A N 1
ATOM 855 C CA . LEU A 1 107 ? 17.191 -1.142 6.749 1.00 89.38 107 LEU A CA 1
ATOM 856 C C . LEU A 1 107 ? 17.937 -0.534 5.563 1.00 89.38 107 LEU A C 1
ATOM 858 O O . LEU A 1 107 ? 17.347 -0.294 4.510 1.00 89.38 107 LEU A O 1
ATOM 862 N N . THR A 1 108 ? 19.235 -0.305 5.737 1.00 89.19 108 THR A N 1
ATOM 863 C CA . THR A 1 108 ? 20.116 0.196 4.679 1.00 89.19 108 THR A CA 1
ATOM 864 C C . THR A 1 108 ? 21.116 -0.893 4.329 1.00 89.19 108 THR A C 1
ATOM 866 O O . THR A 1 108 ? 21.919 -1.295 5.168 1.00 89.19 108 THR A O 1
ATOM 869 N N . TYR A 1 109 ? 21.068 -1.366 3.086 1.00 88.19 109 TYR A N 1
ATOM 870 C CA . TYR A 1 109 ? 21.968 -2.402 2.581 1.00 88.19 109 TYR A CA 1
ATOM 871 C C . TYR A 1 109 ? 23.104 -1.788 1.766 1.00 88.19 109 TYR A C 1
ATOM 873 O O . TYR A 1 109 ? 22.890 -0.843 1.004 1.00 88.19 109 TYR A O 1
ATOM 881 N N . LEU A 1 110 ? 24.304 -2.355 1.897 1.00 88.56 110 LEU A N 1
ATOM 882 C CA . LEU A 1 110 ? 25.466 -1.935 1.118 1.00 88.56 110 LEU A CA 1
ATOM 883 C C . LEU A 1 110 ? 25.399 -2.484 -0.323 1.00 88.56 110 LEU A C 1
ATOM 885 O O . LEU A 1 110 ? 24.901 -3.597 -0.535 1.00 88.56 110 LEU A O 1
ATOM 889 N N . PRO A 1 111 ? 25.886 -1.720 -1.320 1.00 87.56 111 PRO A N 1
ATOM 890 C CA . PRO A 1 111 ? 26.021 -2.200 -2.691 1.00 87.56 111 PRO A CA 1
ATOM 891 C C . PRO A 1 111 ? 27.190 -3.189 -2.836 1.00 87.56 111 PRO A C 1
ATOM 893 O O . PRO A 1 111 ? 27.914 -3.478 -1.878 1.00 87.56 111 PRO A O 1
ATOM 896 N N . GLN A 1 112 ? 27.394 -3.700 -4.053 1.00 87.81 112 GLN A N 1
ATOM 897 C CA . GLN A 1 112 ? 28.524 -4.582 -4.358 1.00 87.81 112 GLN A CA 1
ATOM 898 C C . GLN A 1 112 ? 29.867 -3.907 -4.025 1.00 87.81 112 GLN A C 1
ATOM 900 O O . GLN A 1 112 ? 30.010 -2.707 -4.282 1.00 87.81 112 GLN A O 1
ATOM 905 N N . PRO A 1 113 ? 30.859 -4.652 -3.491 1.00 91.12 113 PRO A N 1
ATOM 906 C CA . PRO A 1 113 ? 30.895 -6.109 -3.254 1.00 91.12 113 PRO A CA 1
ATOM 907 C C . PRO A 1 113 ? 30.259 -6.604 -1.937 1.00 91.12 113 PRO A C 1
ATOM 909 O O . PRO A 1 113 ? 30.185 -7.811 -1.728 1.00 91.12 113 PRO A O 1
ATOM 912 N N . TRP A 1 114 ? 29.799 -5.721 -1.046 1.00 90.81 114 TRP A N 1
ATOM 913 C CA . TRP A 1 114 ? 29.288 -6.111 0.283 1.00 90.81 114 TRP A CA 1
ATOM 914 C C . TRP A 1 114 ? 27.832 -6.594 0.283 1.00 90.81 114 TRP A C 1
ATOM 916 O O . TRP A 1 114 ? 27.374 -7.185 1.259 1.00 90.81 114 TRP A O 1
ATOM 926 N N . GLY A 1 115 ? 27.098 -6.356 -0.801 1.00 87.06 115 GLY A N 1
ATOM 927 C CA . GLY A 1 115 ? 25.744 -6.855 -1.000 1.00 87.06 115 GLY A CA 1
ATOM 928 C C . GLY A 1 115 ? 25.324 -6.790 -2.463 1.00 87.06 115 GLY A C 1
ATOM 929 O O . GLY A 1 115 ? 26.001 -6.202 -3.299 1.00 87.06 115 GLY A O 1
ATOM 930 N N . ASN A 1 116 ? 24.170 -7.371 -2.781 1.00 84.06 116 ASN A N 1
ATOM 931 C CA . ASN A 1 116 ? 23.591 -7.326 -4.131 1.00 84.06 116 ASN A CA 1
ATOM 932 C C . ASN A 1 116 ? 22.591 -6.173 -4.306 1.00 84.06 116 ASN A C 1
ATOM 934 O O . ASN A 1 116 ? 21.795 -6.168 -5.245 1.00 84.06 116 ASN A O 1
ATOM 938 N N . CYS A 1 117 ? 22.610 -5.197 -3.395 1.00 82.56 117 CYS A N 1
ATOM 939 C CA . CYS A 1 117 ? 21.763 -4.021 -3.495 1.00 82.56 117 CYS A CA 1
ATOM 940 C C . CYS A 1 117 ? 22.236 -3.140 -4.660 1.00 82.56 117 CYS A C 1
ATOM 942 O O . CYS A 1 117 ? 23.410 -2.775 -4.746 1.00 82.56 117 CYS A O 1
ATOM 944 N N . ARG A 1 118 ? 21.319 -2.787 -5.562 1.00 77.25 118 ARG A N 1
ATOM 945 C CA . ARG A 1 118 ? 21.578 -1.832 -6.644 1.00 77.25 118 ARG A CA 1
ATOM 946 C C . ARG A 1 118 ? 21.143 -0.442 -6.188 1.00 77.25 118 ARG A C 1
ATOM 948 O O . ARG A 1 118 ? 19.974 -0.242 -5.872 1.00 77.25 118 ARG A O 1
ATOM 955 N N . SER A 1 119 ? 22.065 0.523 -6.154 1.00 67.81 119 SER A N 1
ATOM 956 C CA . SER A 1 119 ? 21.736 1.912 -5.815 1.00 67.81 119 SER A CA 1
ATOM 957 C C . SER A 1 119 ? 20.923 2.552 -6.954 1.00 67.81 119 SER A C 1
ATOM 959 O O . SER A 1 119 ? 21.359 2.707 -8.095 1.00 67.81 119 SER A O 1
ATOM 961 N N . SER A 1 120 ? 19.671 2.858 -6.641 1.00 62.81 120 SER A N 1
ATOM 962 C CA . SER A 1 120 ? 18.515 3.033 -7.524 1.00 62.81 120 SER A CA 1
ATOM 963 C C . SER A 1 120 ? 18.449 4.350 -8.319 1.00 62.81 120 SER A C 1
ATOM 965 O O . SER A 1 120 ? 17.444 5.053 -8.275 1.00 62.81 120 SER A O 1
ATOM 967 N N . SER A 1 121 ? 19.467 4.687 -9.117 1.00 54.06 121 SER A N 1
ATOM 968 C CA . SER A 1 121 ? 19.369 5.837 -10.048 1.00 54.06 121 SER A CA 1
ATOM 969 C C . SER A 1 121 ? 19.103 5.467 -11.514 1.00 54.06 121 SER A C 1
ATOM 971 O O . SER A 1 121 ? 18.660 6.323 -12.278 1.00 54.06 121 SER A O 1
ATOM 973 N N . LYS A 1 122 ? 19.337 4.212 -11.931 1.00 53.19 122 LYS A N 1
ATOM 974 C CA . LYS A 1 122 ? 19.294 3.825 -13.358 1.00 53.19 122 LYS A CA 1
ATOM 975 C C . LYS A 1 122 ? 18.142 2.901 -13.765 1.00 53.19 122 LYS A C 1
ATOM 977 O O . LYS A 1 122 ? 17.756 2.920 -14.928 1.00 53.19 122 LYS A O 1
ATOM 982 N N . GLU A 1 123 ? 17.555 2.137 -12.845 1.00 62.91 123 GLU A N 1
ATOM 983 C CA . GLU A 1 123 ? 16.482 1.183 -13.169 1.00 62.91 123 GLU A CA 1
ATOM 984 C C . GLU A 1 123 ? 15.111 1.773 -12.835 1.00 62.91 123 GLU A C 1
ATOM 986 O O . GLU A 1 123 ? 14.517 1.497 -11.794 1.00 62.91 123 GLU A O 1
ATOM 991 N N . LYS A 1 124 ? 14.616 2.635 -13.730 1.00 69.38 124 LYS A N 1
ATOM 992 C CA . LYS A 1 124 ? 13.217 3.069 -13.695 1.00 69.38 124 LYS A CA 1
ATOM 993 C C . LYS A 1 124 ? 12.336 1.904 -14.133 1.00 69.38 124 LYS A C 1
ATOM 995 O O . LYS A 1 124 ? 12.485 1.401 -15.245 1.00 69.38 124 LYS A O 1
ATOM 1000 N N . ILE A 1 125 ? 11.417 1.490 -13.266 1.00 78.19 125 ILE A N 1
ATOM 1001 C CA . ILE A 1 125 ? 10.406 0.484 -13.593 1.00 78.19 125 ILE A CA 1
ATOM 1002 C C . ILE A 1 125 ? 9.295 1.194 -14.384 1.00 78.19 125 ILE A C 1
ATOM 1004 O O . ILE A 1 125 ? 8.728 2.162 -13.875 1.00 78.19 125 ILE A O 1
ATOM 1008 N N . PRO A 1 126 ? 8.957 0.767 -15.616 1.00 79.75 126 PRO A N 1
ATOM 1009 C CA . PRO A 1 126 ? 7.887 1.390 -16.389 1.00 79.75 126 PRO A CA 1
ATOM 1010 C C . PRO A 1 126 ? 6.571 1.462 -15.601 1.00 79.75 126 PRO A C 1
ATOM 1012 O O . PRO A 1 126 ? 6.052 0.444 -15.151 1.00 79.75 126 PRO A O 1
ATOM 1015 N N . GLY A 1 127 ? 6.025 2.671 -15.455 1.00 77.12 127 GLY A N 1
ATOM 1016 C CA . GLY A 1 127 ? 4.795 2.919 -14.696 1.00 77.12 127 GLY A CA 1
ATOM 1017 C C . GLY A 1 127 ? 4.996 3.295 -13.225 1.00 77.12 127 GLY A C 1
ATOM 1018 O O . GLY A 1 127 ? 4.006 3.610 -12.572 1.00 77.12 127 GLY A O 1
ATOM 1019 N N . TYR A 1 128 ? 6.236 3.322 -12.721 1.00 83.75 128 TYR A N 1
ATOM 1020 C CA . TYR A 1 128 ? 6.548 3.745 -11.354 1.00 83.75 128 TYR A CA 1
ATOM 1021 C C . TYR A 1 128 ? 7.727 4.725 -11.315 1.00 83.75 128 TYR A C 1
ATOM 1023 O O . TYR A 1 128 ? 8.747 4.523 -11.973 1.00 83.75 128 TYR A O 1
ATOM 1031 N N . ASP A 1 129 ? 7.603 5.775 -10.500 1.00 81.12 129 ASP A N 1
ATOM 1032 C CA . ASP A 1 129 ? 8.645 6.804 -10.353 1.00 81.12 129 ASP A CA 1
ATOM 1033 C C . ASP A 1 129 ? 9.836 6.326 -9.511 1.00 81.12 129 ASP A C 1
ATOM 1035 O O . ASP A 1 129 ? 10.968 6.771 -9.700 1.00 81.12 129 ASP A O 1
ATOM 1039 N N . THR A 1 130 ? 9.572 5.418 -8.571 1.00 85.12 130 THR A N 1
ATOM 1040 C CA . THR A 1 130 ? 10.502 4.950 -7.543 1.00 85.12 130 THR A CA 1
ATOM 1041 C C . THR A 1 130 ? 10.615 3.432 -7.575 1.00 85.12 130 THR A C 1
ATOM 1043 O O . THR A 1 130 ? 9.612 2.721 -7.654 1.00 85.12 130 THR A O 1
ATOM 1046 N N . TYR A 1 131 ? 11.848 2.921 -7.498 1.00 86.44 131 TYR A N 1
ATOM 1047 C CA . TYR A 1 131 ? 12.075 1.485 -7.360 1.00 86.44 131 TYR A CA 1
ATOM 1048 C C . TYR A 1 131 ? 11.552 0.998 -6.005 1.00 86.44 131 TYR A C 1
ATOM 1050 O O . TYR A 1 131 ? 11.893 1.551 -4.961 1.00 86.44 131 TYR A O 1
ATOM 1058 N N . SER A 1 132 ? 10.768 -0.073 -6.030 1.00 89.06 132 SER A N 1
ATOM 1059 C CA . SER A 1 132 ? 10.346 -0.821 -4.847 1.00 89.06 132 SER A CA 1
ATOM 1060 C C . SER A 1 132 ? 10.220 -2.301 -5.197 1.00 89.06 132 SER A C 1
ATOM 1062 O O . SER A 1 132 ? 10.045 -2.670 -6.364 1.00 89.06 132 SER A O 1
ATOM 1064 N N . ILE A 1 133 ? 10.305 -3.163 -4.183 1.00 89.44 133 ILE A N 1
ATOM 1065 C CA . ILE A 1 133 ? 10.180 -4.613 -4.373 1.00 89.44 133 ILE A CA 1
ATOM 1066 C C . ILE A 1 133 ? 8.785 -4.950 -4.916 1.00 89.44 133 ILE A C 1
ATOM 1068 O O . ILE A 1 133 ? 8.681 -5.731 -5.864 1.00 89.44 133 ILE A O 1
ATOM 1072 N N . SER A 1 134 ? 7.729 -4.316 -4.393 1.00 92.25 134 SER A N 1
ATOM 1073 C CA . SER A 1 134 ? 6.362 -4.517 -4.890 1.00 92.25 134 SER A CA 1
ATOM 1074 C C . SER A 1 134 ? 6.191 -4.078 -6.347 1.00 92.25 134 SER A C 1
ATOM 1076 O O . SER A 1 134 ? 5.585 -4.810 -7.126 1.00 92.25 134 SER A O 1
ATOM 1078 N N . ALA A 1 135 ? 6.780 -2.949 -6.764 1.00 90.56 135 ALA A N 1
ATOM 1079 C CA . ALA A 1 135 ? 6.742 -2.518 -8.167 1.00 90.56 135 ALA A CA 1
ATOM 1080 C C . ALA A 1 135 ? 7.429 -3.522 -9.111 1.00 90.56 135 ALA A C 1
ATOM 1082 O O . ALA A 1 135 ? 6.909 -3.816 -10.187 1.00 90.56 135 ALA A O 1
ATOM 1083 N N . CYS A 1 136 ? 8.574 -4.080 -8.703 1.00 90.25 136 CYS A N 1
ATOM 1084 C CA . CYS A 1 136 ? 9.294 -5.090 -9.481 1.00 90.25 136 CYS A CA 1
ATOM 1085 C C . CYS A 1 136 ? 8.477 -6.384 -9.628 1.00 90.25 136 CYS A C 1
ATOM 1087 O O . CYS A 1 136 ? 8.339 -6.909 -10.734 1.00 90.25 136 CYS A O 1
ATOM 1089 N N . ARG A 1 137 ? 7.870 -6.860 -8.530 1.00 92.12 137 ARG A N 1
ATOM 1090 C CA . ARG A 1 137 ? 6.991 -8.041 -8.540 1.00 92.12 137 ARG A CA 1
ATOM 1091 C C . ARG A 1 137 ? 5.772 -7.836 -9.435 1.00 92.12 137 ARG A C 1
ATOM 1093 O O . ARG A 1 137 ? 5.530 -8.668 -10.302 1.00 92.12 137 ARG A O 1
ATOM 1100 N N . LEU A 1 138 ? 5.074 -6.707 -9.294 1.00 91.25 138 LEU A N 1
ATOM 1101 C CA . LEU A 1 138 ? 3.915 -6.367 -10.127 1.00 91.25 138 LEU A CA 1
ATOM 1102 C C . LEU A 1 138 ? 4.271 -6.311 -11.615 1.00 91.25 138 LEU A C 1
ATOM 1104 O O . LEU A 1 138 ? 3.517 -6.818 -12.445 1.00 91.25 138 LEU A O 1
ATOM 1108 N N . LEU A 1 139 ? 5.420 -5.727 -11.971 1.00 90.31 139 LEU A N 1
ATOM 1109 C CA . LEU A 1 139 ? 5.875 -5.707 -13.361 1.00 90.31 139 LEU A CA 1
ATOM 1110 C C . LEU A 1 139 ? 6.193 -7.118 -13.873 1.00 90.31 139 LEU A C 1
ATOM 1112 O O . LEU A 1 139 ? 5.801 -7.456 -14.987 1.00 90.31 139 LEU A O 1
ATOM 1116 N N . CYS A 1 140 ? 6.882 -7.937 -13.077 1.00 91.44 140 CYS A N 1
ATOM 1117 C CA . CYS A 1 140 ? 7.222 -9.312 -13.444 1.00 91.44 140 CYS A CA 1
ATOM 1118 C C . CYS A 1 140 ? 5.960 -10.152 -13.698 1.00 91.44 140 CYS A C 1
ATOM 1120 O O . CYS A 1 140 ? 5.829 -10.761 -14.759 1.00 91.44 140 CYS A O 1
ATOM 1122 N N . GLU A 1 141 ? 4.988 -10.095 -12.781 1.00 91.25 141 GLU A N 1
ATOM 1123 C CA . GLU A 1 141 ? 3.682 -10.750 -12.929 1.00 91.25 141 GLU A CA 1
ATOM 1124 C C . GLU A 1 141 ? 2.948 -10.269 -14.184 1.00 91.25 141 GLU A C 1
ATOM 1126 O O . GLU A 1 141 ? 2.417 -11.067 -14.954 1.00 91.25 141 GLU A O 1
ATOM 1131 N N . THR A 1 142 ? 2.951 -8.957 -14.425 1.00 90.25 142 THR A N 1
ATOM 1132 C CA . THR A 1 142 ? 2.297 -8.363 -15.596 1.00 90.25 142 THR A CA 1
ATOM 1133 C C . THR A 1 142 ? 2.934 -8.833 -16.897 1.00 90.25 142 THR A C 1
ATOM 1135 O O . THR A 1 142 ? 2.222 -9.216 -17.825 1.00 90.25 142 THR A O 1
ATOM 1138 N N . ASN A 1 143 ? 4.265 -8.826 -16.974 1.00 91.75 143 ASN A N 1
ATOM 1139 C CA . ASN A 1 143 ? 4.996 -9.275 -18.156 1.00 91.75 143 ASN A CA 1
ATOM 1140 C C . ASN A 1 143 ? 4.717 -10.744 -18.449 1.00 91.75 143 ASN A C 1
ATOM 1142 O O . ASN A 1 143 ? 4.531 -11.111 -19.607 1.00 91.75 143 ASN A O 1
ATOM 1146 N N . GLU A 1 144 ? 4.643 -11.568 -17.409 1.00 93.12 144 GLU A N 1
ATOM 1147 C CA . GLU A 1 144 ? 4.367 -12.988 -17.559 1.00 93.12 144 GLU A CA 1
ATOM 1148 C C . GLU A 1 144 ? 2.936 -13.242 -18.050 1.00 93.12 144 GLU A C 1
ATOM 1150 O O . GLU A 1 144 ? 2.729 -14.004 -18.996 1.00 93.12 144 GLU A O 1
ATOM 1155 N N . VAL A 1 145 ? 1.948 -12.528 -17.502 1.00 90.94 145 VAL A N 1
ATOM 1156 C CA . VAL A 1 145 ? 0.555 -12.616 -17.968 1.00 90.94 145 VAL A CA 1
ATOM 1157 C C . VAL A 1 145 ? 0.408 -12.123 -19.407 1.00 90.94 145 VAL A C 1
ATOM 1159 O O . VAL A 1 145 ? -0.285 -12.758 -20.202 1.00 90.94 145 VAL A O 1
ATOM 1162 N N . ILE A 1 146 ? 1.098 -11.051 -19.797 1.00 90.19 146 ILE A N 1
ATOM 1163 C CA . ILE A 1 146 ? 1.103 -10.590 -21.191 1.00 90.19 146 ILE A CA 1
ATOM 1164 C C . ILE A 1 146 ? 1.772 -11.632 -22.098 1.00 90.19 146 ILE A C 1
ATOM 1166 O O . ILE A 1 146 ? 1.235 -11.949 -23.158 1.00 90.19 146 ILE A O 1
ATOM 1170 N N . ARG A 1 147 ? 2.906 -12.207 -21.688 1.00 92.19 147 ARG A N 1
ATOM 1171 C CA . ARG A 1 147 ? 3.655 -13.197 -22.474 1.00 92.19 147 ARG A CA 1
ATOM 1172 C C . ARG A 1 147 ? 2.843 -14.467 -22.731 1.00 92.19 147 ARG A C 1
ATOM 1174 O O . ARG A 1 147 ? 2.859 -14.982 -23.846 1.00 92.19 147 ARG A O 1
ATOM 1181 N N . VAL A 1 148 ? 2.143 -14.967 -21.715 1.00 92.56 148 VAL A N 1
ATOM 1182 C CA . VAL A 1 148 ? 1.385 -16.225 -21.791 1.00 92.56 148 VAL A CA 1
ATOM 1183 C C . VAL A 1 148 ? -0.022 -15.993 -22.344 1.00 92.56 148 VAL A C 1
ATOM 1185 O O . VAL A 1 148 ? -0.444 -16.645 -23.300 1.00 92.56 148 VAL A O 1
ATOM 1188 N N . CYS A 1 149 ? -0.754 -15.031 -21.785 1.00 89.62 149 CYS A N 1
ATOM 1189 C CA . CYS A 1 149 ? -2.176 -14.846 -22.062 1.00 89.62 149 CYS A CA 1
ATOM 1190 C C . CYS A 1 149 ? -2.452 -13.769 -23.120 1.00 89.62 149 CYS A C 1
ATOM 1192 O O . CYS A 1 149 ? -3.532 -13.785 -23.713 1.00 89.62 149 CYS A O 1
ATOM 1194 N N . ASN A 1 150 ? -1.486 -12.894 -23.432 1.00 86.88 150 ASN A N 1
ATOM 1195 C CA . ASN A 1 150 ? -1.648 -11.726 -24.314 1.00 86.88 150 ASN A CA 1
ATOM 1196 C C . ASN A 1 150 ? -2.847 -10.852 -23.917 1.00 86.88 150 ASN A C 1
ATOM 119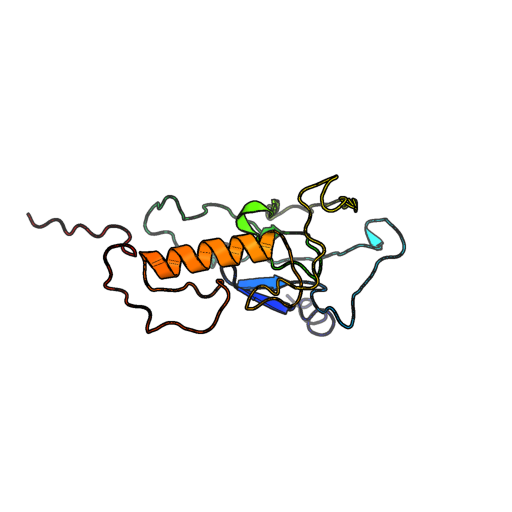8 O O . ASN A 1 150 ? -3.589 -10.346 -24.758 1.00 86.88 150 ASN A O 1
ATOM 1202 N N . CYS A 1 151 ? -3.061 -10.726 -22.611 1.00 87.75 151 CYS A N 1
ATOM 1203 C CA . CYS A 1 151 ? -4.060 -9.863 -22.011 1.00 87.75 151 CYS A CA 1
ATOM 1204 C C . CYS A 1 151 ? -3.460 -9.192 -20.772 1.00 87.75 151 CYS A C 1
ATOM 1206 O O . CYS A 1 151 ? -2.353 -9.517 -20.341 1.00 87.75 151 CYS A O 1
ATOM 1208 N N . ARG A 1 152 ? -4.183 -8.226 -20.209 1.00 85.62 152 ARG A N 1
ATOM 1209 C CA . ARG A 1 152 ? -3.771 -7.511 -19.003 1.00 85.62 152 ARG A CA 1
ATOM 1210 C C . ARG A 1 152 ? -4.983 -7.219 -18.130 1.00 85.62 152 ARG A C 1
ATOM 1212 O O . ARG A 1 152 ? -6.038 -6.844 -18.638 1.00 85.62 152 ARG A O 1
ATOM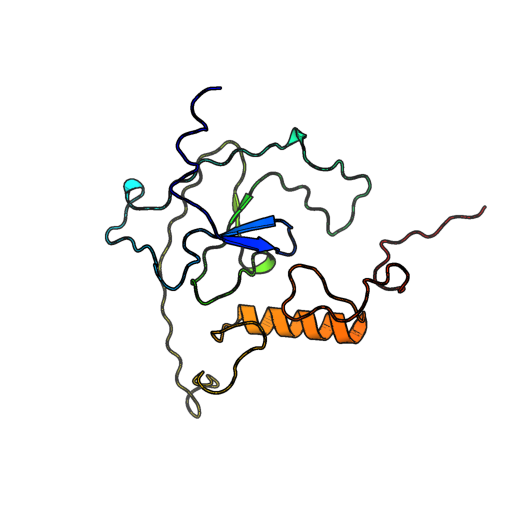 1219 N N . MET A 1 153 ? -4.810 -7.353 -16.818 1.00 84.88 153 MET A N 1
ATOM 1220 C CA . MET A 1 153 ? -5.830 -6.988 -15.835 1.00 84.88 153 MET A CA 1
ATOM 1221 C C . MET A 1 153 ? -5.785 -5.493 -15.495 1.00 84.88 153 MET A C 1
ATOM 1223 O O . MET A 1 153 ? -4.741 -4.852 -15.588 1.00 84.88 153 MET A O 1
ATOM 1227 N N . VAL A 1 154 ? -6.915 -4.939 -15.047 1.00 86.88 154 VAL A N 1
ATOM 1228 C CA . VAL A 1 154 ? -7.074 -3.497 -14.759 1.00 86.88 154 VAL A CA 1
ATOM 1229 C C . VAL A 1 154 ? -6.058 -2.972 -13.734 1.00 86.88 154 VAL A C 1
ATOM 1231 O O . VAL A 1 154 ? -5.591 -1.846 -13.861 1.00 86.88 154 VAL A O 1
ATOM 1234 N N . HIS A 1 155 ? -5.691 -3.783 -12.741 1.00 86.50 155 HIS A N 1
ATOM 1235 C CA . HIS A 1 155 ? -4.762 -3.390 -11.677 1.00 86.50 155 HIS A CA 1
ATOM 1236 C C . HIS A 1 155 ? -3.277 -3.480 -12.066 1.00 86.50 155 HIS A C 1
ATOM 1238 O O . HIS A 1 155 ? -2.422 -2.959 -11.355 1.00 86.50 155 HIS A O 1
ATOM 1244 N N . MET A 1 156 ? -2.944 -4.170 -13.159 1.00 88.25 156 MET A N 1
ATOM 1245 C CA . MET A 1 156 ? -1.555 -4.357 -13.583 1.00 88.25 156 MET A CA 1
ATOM 1246 C C . MET A 1 156 ? -1.001 -3.064 -14.199 1.00 88.25 156 MET A C 1
ATOM 1248 O O . MET A 1 156 ? -1.765 -2.378 -14.875 1.00 88.25 156 MET A O 1
ATOM 1252 N N . PRO A 1 157 ? 0.287 -2.711 -14.037 1.00 84.00 157 PRO A N 1
ATOM 1253 C CA . PRO A 1 157 ? 0.914 -1.541 -14.672 1.00 84.00 157 PRO A CA 1
ATOM 1254 C C . PRO A 1 157 ? 0.992 -1.611 -16.215 1.00 84.00 157 PRO A C 1
ATOM 1256 O O . PRO A 1 157 ? 0.907 -2.677 -16.816 1.00 84.00 157 PRO A O 1
ATOM 1259 N N . GLY A 1 158 ? 1.163 -0.454 -16.877 1.00 76.81 158 GLY A N 1
ATOM 1260 C CA . GLY A 1 158 ? 1.402 -0.331 -18.331 1.00 76.81 158 GLY A CA 1
ATOM 1261 C C . GLY A 1 158 ? 0.315 0.423 -19.117 1.00 76.81 158 GLY A C 1
ATOM 1262 O O . GLY A 1 158 ? -0.661 0.920 -18.550 1.00 76.81 158 GLY A O 1
ATOM 1263 N N . LYS A 1 159 ? 0.425 0.473 -20.453 1.00 65.38 159 LYS A N 1
ATOM 1264 C CA . LYS A 1 159 ? -0.657 0.909 -21.372 1.00 65.38 159 LYS A CA 1
ATOM 1265 C C . LYS A 1 159 ? -1.364 -0.314 -21.979 1.00 65.38 159 LYS A C 1
ATOM 1267 O O . LYS A 1 159 ? -0.828 -1.417 -21.923 1.00 65.38 159 LYS A O 1
ATOM 1272 N N . THR A 1 160 ? -2.602 -0.163 -22.443 1.00 58.56 160 THR A N 1
ATOM 1273 C CA . THR A 1 160 ? -3.436 -1.275 -22.941 1.00 58.56 160 THR A CA 1
ATOM 1274 C C . THR A 1 160 ? -2.782 -1.973 -24.137 1.00 58.56 160 THR A C 1
ATOM 1276 O O . THR A 1 160 ? -2.582 -1.344 -25.175 1.00 58.56 160 THR A O 1
ATOM 1279 N N . VAL A 1 161 ? -2.474 -3.267 -24.003 1.00 51.22 161 VAL A N 1
ATOM 1280 C CA . VAL A 1 161 ? -2.056 -4.137 -25.113 1.00 51.22 161 VAL A CA 1
ATOM 1281 C C . VAL A 1 161 ? -3.293 -4.896 -25.583 1.00 51.22 161 VAL A C 1
ATOM 1283 O O . VAL A 1 161 ? -3.666 -5.886 -24.968 1.00 51.22 161 VAL A O 1
ATOM 1286 N N . GLY A 1 162 ? -3.938 -4.405 -26.645 1.00 53.47 162 GLY A N 1
ATOM 1287 C CA . GLY A 1 162 ? -5.009 -5.117 -27.351 1.00 53.47 162 GLY A CA 1
ATOM 1288 C C . GLY A 1 162 ? -6.314 -5.333 -26.569 1.00 53.47 162 GLY A C 1
ATOM 1289 O O . GLY A 1 162 ? -6.381 -5.265 -25.344 1.00 53.47 162 GLY A O 1
ATOM 1290 N N . SER A 1 163 ? -7.398 -5.565 -27.307 1.00 46.62 163 SER A N 1
ATOM 1291 C CA . SER A 1 163 ? -8.723 -5.851 -26.753 1.00 46.62 163 SER A CA 1
ATOM 1292 C C . SER A 1 163 ? -8.701 -7.122 -25.900 1.00 46.62 163 SER A C 1
ATOM 1294 O O . SER A 1 163 ? -8.192 -8.152 -26.340 1.00 46.62 163 SER A O 1
ATOM 1296 N N . PHE A 1 164 ? -9.287 -7.063 -24.699 1.00 48.03 164 PHE A N 1
ATOM 1297 C CA . PHE A 1 164 ? -9.532 -8.225 -23.839 1.00 48.03 164 PHE A CA 1
ATOM 1298 C C . PHE A 1 164 ? -10.298 -9.297 -24.627 1.00 48.03 164 PHE A C 1
ATOM 1300 O O . PHE A 1 164 ? -11.497 -9.166 -24.878 1.00 48.03 164 PHE A O 1
ATOM 1307 N N . ASN A 1 165 ? -9.593 -10.337 -25.071 1.00 48.03 165 ASN A N 1
ATOM 1308 C CA . ASN A 1 165 ? -10.169 -11.375 -25.911 1.00 48.03 165 ASN A CA 1
ATOM 1309 C C . ASN A 1 165 ? -10.711 -12.488 -25.006 1.00 48.03 165 ASN A C 1
ATOM 1311 O O . ASN A 1 165 ? -9.962 -13.367 -24.585 1.00 48.03 165 ASN A O 1
ATOM 1315 N N . ARG A 1 166 ? -12.014 -12.436 -24.688 1.00 54.41 166 ARG A N 1
ATOM 1316 C CA . ARG A 1 166 ? -12.704 -13.416 -23.815 1.00 54.41 166 ARG A CA 1
ATOM 1317 C C . ARG A 1 166 ? -12.587 -14.870 -24.291 1.00 54.41 166 ARG A C 1
ATOM 1319 O O . ARG A 1 166 ? -12.841 -15.777 -23.511 1.00 54.41 166 ARG A O 1
ATOM 1326 N N . ASN A 1 167 ? -12.183 -15.090 -25.542 1.00 48.81 167 ASN A N 1
ATOM 1327 C CA . ASN A 1 167 ? -12.211 -16.393 -26.204 1.00 48.81 167 ASN A CA 1
ATOM 1328 C C . ASN A 1 167 ? -10.855 -17.126 -26.221 1.00 48.81 167 ASN A C 1
ATOM 1330 O O . ASN A 1 167 ? -10.703 -18.093 -26.966 1.00 48.81 167 ASN A O 1
ATOM 1334 N N . ARG A 1 168 ? -9.845 -16.692 -25.448 1.00 47.31 168 ARG A N 1
ATOM 1335 C CA . ARG A 1 168 ? -8.558 -17.407 -25.377 1.00 47.31 168 ARG A CA 1
ATOM 1336 C C . ARG A 1 168 ? -8.616 -18.515 -24.309 1.00 47.31 168 ARG A C 1
ATOM 1338 O O . ARG A 1 168 ? -8.903 -18.208 -23.149 1.00 47.31 168 ARG A O 1
ATOM 1345 N N . PRO A 1 169 ? -8.344 -19.789 -24.654 1.00 42.66 169 PRO A N 1
ATOM 1346 C CA . PRO A 1 169 ? -8.371 -20.882 -23.687 1.00 42.66 169 PRO A CA 1
ATOM 1347 C C . PRO A 1 169 ? -7.210 -20.695 -22.701 1.00 42.66 169 PRO A C 1
ATOM 1349 O O . PRO A 1 169 ? -6.043 -20.821 -23.059 1.00 42.66 169 PRO A O 1
ATOM 1352 N N . GLY A 1 170 ? -7.559 -20.287 -21.483 1.00 45.78 170 GLY A N 1
ATOM 1353 C CA . GLY A 1 170 ? -6.645 -19.841 -20.425 1.00 45.78 170 GLY A CA 1
ATOM 1354 C C . GLY A 1 170 ? -7.285 -18.801 -19.496 1.00 45.78 170 GLY A C 1
ATOM 1355 O O . GLY A 1 170 ? -6.889 -18.684 -18.345 1.00 45.78 170 GLY A O 1
ATOM 1356 N N . SER A 1 171 ? -8.331 -18.109 -19.963 1.00 45.06 171 SER A N 1
ATOM 1357 C CA . SER A 1 171 ? -9.206 -17.246 -19.147 1.00 45.06 171 SER A CA 1
ATOM 1358 C C . SER A 1 171 ? -10.609 -17.833 -18.929 1.00 45.06 171 SER A C 1
ATOM 1360 O O . SER A 1 171 ? -11.542 -17.112 -18.586 1.00 45.06 171 SER A O 1
ATOM 1362 N N . ALA A 1 172 ? -10.768 -19.142 -19.134 1.00 39.38 172 ALA A N 1
ATOM 1363 C CA . ALA A 1 172 ? -12.010 -19.854 -18.876 1.00 39.38 172 ALA A CA 1
ATOM 1364 C C . ALA A 1 172 ? -11.943 -20.526 -17.499 1.00 39.38 172 ALA A C 1
ATOM 1366 O O . ALA A 1 172 ? -11.301 -21.565 -17.336 1.00 39.38 172 ALA A O 1
ATOM 1367 N N . GLY A 1 173 ? -12.672 -19.967 -16.529 1.00 41.69 173 GLY A N 1
ATOM 1368 C CA . GLY A 1 173 ? -13.352 -20.816 -15.558 1.00 41.69 173 GLY A CA 1
ATOM 1369 C C . GLY A 1 173 ? -14.126 -21.874 -16.345 1.00 41.69 173 GLY A C 1
ATOM 1370 O O . GLY A 1 173 ? -14.828 -21.546 -17.301 1.00 41.69 173 GLY A O 1
ATOM 1371 N N . GLY A 1 174 ? -13.881 -23.144 -16.030 1.00 32.72 174 GLY A N 1
ATOM 1372 C CA . GLY A 1 174 ? -14.317 -24.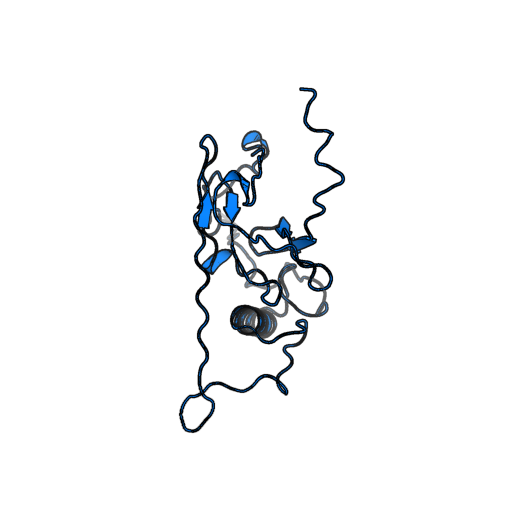275 -16.837 1.00 32.72 174 GLY A CA 1
ATOM 1373 C C . GLY A 1 174 ? -15.820 -24.274 -17.103 1.00 32.72 174 GLY A C 1
ATOM 1374 O O . GLY A 1 174 ? -16.626 -24.460 -16.195 1.00 32.72 174 GLY A O 1
ATOM 1375 N N . GLU A 1 175 ? -16.178 -24.159 -18.376 1.00 36.53 175 GLU A N 1
ATOM 1376 C CA . GLU A 1 175 ? -17.504 -24.473 -18.888 1.00 36.53 175 GLU A CA 1
ATOM 1377 C C . GLU A 1 175 ? -17.350 -25.632 -19.875 1.00 36.53 175 GLU A C 1
ATOM 1379 O O . GLU A 1 175 ? -17.304 -25.471 -21.092 1.00 36.53 175 GLU A O 1
ATOM 1384 N N . ARG A 1 176 ? -17.188 -26.842 -19.319 1.00 32.34 176 ARG A N 1
ATOM 1385 C CA . ARG A 1 176 ? -17.447 -28.074 -20.067 1.00 32.34 176 ARG A CA 1
ATOM 1386 C C . ARG A 1 176 ? -18.955 -28.279 -20.070 1.00 32.34 176 ARG A C 1
ATOM 1388 O O . ARG A 1 176 ? -19.529 -28.742 -19.089 1.00 32.34 176 ARG A O 1
ATOM 1395 N N . ARG A 1 177 ? -19.571 -27.877 -21.178 1.00 31.55 177 ARG A N 1
ATOM 1396 C CA . ARG A 1 177 ? -20.924 -28.256 -21.577 1.00 31.55 177 ARG A CA 1
ATOM 1397 C C . ARG A 1 177 ? -20.972 -29.787 -21.642 1.00 31.55 177 ARG A C 1
ATOM 1399 O O . ARG A 1 177 ? -20.270 -30.383 -22.453 1.00 31.55 177 ARG A O 1
ATOM 1406 N N . LEU A 1 178 ? -21.727 -30.404 -20.738 1.00 33.59 178 LEU A N 1
ATOM 1407 C CA . LEU A 1 178 ? -22.184 -31.781 -20.891 1.00 33.59 178 LEU A CA 1
ATOM 1408 C C . LEU A 1 178 ? -23.236 -31.764 -22.004 1.00 33.59 178 LEU A C 1
ATOM 1410 O O . LEU A 1 178 ? -24.276 -31.124 -21.859 1.00 33.59 178 LEU A O 1
ATOM 1414 N N . GLU A 1 179 ? -22.922 -32.404 -23.124 1.00 35.09 179 GLU A N 1
ATOM 1415 C CA . GLU A 1 179 ? -23.927 -32.966 -24.020 1.00 35.09 179 GLU A CA 1
ATOM 1416 C C . GLU A 1 179 ? -24.008 -34.468 -23.724 1.00 35.09 179 GLU A C 1
ATOM 1418 O O . GLU A 1 179 ? -22.970 -35.132 -23.627 1.00 35.09 179 GLU A O 1
ATOM 1423 N N . ASN A 1 180 ? -25.258 -34.934 -23.614 1.00 34.62 180 ASN A N 1
ATOM 1424 C CA . ASN A 1 180 ? -25.782 -36.248 -23.209 1.00 34.62 180 ASN A CA 1
ATOM 1425 C C . ASN A 1 180 ? -26.004 -36.449 -21.708 1.00 34.62 180 ASN A C 1
ATOM 1427 O O . ASN A 1 180 ? -25.042 -36.761 -20.975 1.00 34.62 180 ASN A O 1
#

InterPro domains:
  IPR001873 Epithelial sodium channel [PF00858] (16-159)
  IPR001873 Epithelial sodium channel [PR01078] (11-27)
  IPR001873 Epithelial sodium channel [PR01078] (71-89)
  IPR001873 Epithelial sodium channel [PR01078] (101-117)
  IPR001873 Epithelial sodium channel [PR01078] (131-142)
  IPR001873 Epithelial sodium channel [PR01078] (142-159)
  IPR001873 Epithelial sodium channel [PTHR11690] (16-160)
  IPR020903 Epithelial sodium channel, conserved site [PS01206] (131-151)

pLDDT: mean 76.81, std 19.6, range [31.55, 95.31]

Foldseek 3Di:
DPDPPPVPPPWPFDWAQDPVGTDGHTQLDPVDGDDFPDDDPVRDDDDDDDFPPVPDDPDPDDDPPDDPDRFDWDADDDSQADDPRVVRTDTDHPPDDDDDDDDDDDDDADPPPRDPDDPPPPDDQQQGPHDDPRSVVLSVVQVVCCVPVVAGDPNGDDDGRDDPDCPGPPNDPDDPDDDD

Secondary structure (DSSP, 8-state):
---SSSGGGT--PEEEEETTEEEEETT--TTS----SS-SGGGS--------GGGSPP-SS--TT-----SEEE----TTS---HHHH-EEE-TTSPPP-----------BTTT-SB--TTS-PPTT-SS--HHHHHHHHHHHHHHHHHS---TTSSSS--S---TTSTTS---------